Protein AF-B0NIX0-F1 (afdb_monomer_lite)

Sequence (64 aa):
MARKKDTPQKAALREMMGNYLKENNVKVKDGTDVNYIMRDMMSIIMEGALDQEMDEELGYPKYD

pLDDT: mean 72.64, std 13.27, range [41.03, 87.56]

Organism: Clostridium scindens (strain ATCC 35704 / DSM 5676 / VPI 13733 / 19) (NCBI:txid411468)

Structure (mmCIF, N/CA/C/O backbone):
data_AF-B0NIX0-F1
#
_entry.id   AF-B0NIX0-F1
#
loop_
_atom_site.group_PDB
_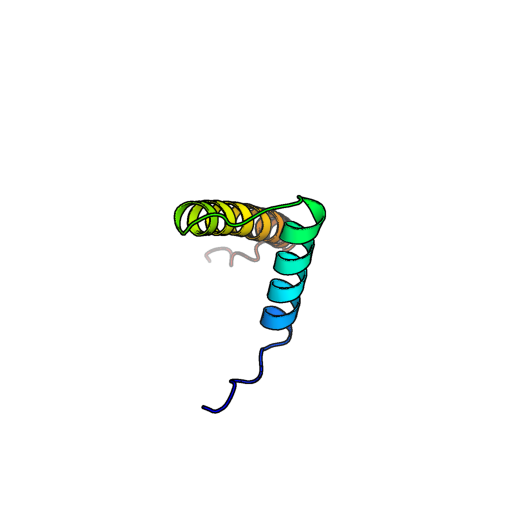atom_site.id
_atom_site.type_symbol
_atom_site.label_atom_id
_atom_site.label_alt_id
_atom_site.label_comp_id
_atom_site.label_asym_id
_atom_site.label_entity_id
_atom_site.label_seq_id
_atom_site.pdbx_PDB_ins_code
_atom_site.Cartn_x
_atom_site.Cartn_y
_atom_site.Cartn_z
_atom_site.occupancy
_atom_site.B_iso_or_equiv
_atom_site.auth_seq_id
_atom_site.auth_comp_id
_atom_site.auth_asym_id
_atom_site.auth_atom_id
_atom_site.pdbx_PDB_model_num
ATOM 1 N N . MET A 1 1 ? 18.889 -18.480 8.643 1.00 41.03 1 MET A N 1
ATOM 2 C CA . MET A 1 1 ? 18.073 -18.055 7.481 1.00 41.03 1 MET A CA 1
ATOM 3 C C . MET A 1 1 ? 18.809 -16.950 6.746 1.00 41.03 1 MET A C 1
ATOM 5 O O . MET A 1 1 ? 18.861 -15.831 7.240 1.00 41.03 1 MET A O 1
ATOM 9 N N . ALA A 1 2 ? 19.434 -17.267 5.611 1.00 49.00 2 ALA A N 1
ATOM 10 C CA . ALA A 1 2 ? 19.995 -16.245 4.737 1.00 49.00 2 ALA A CA 1
ATOM 11 C C . ALA A 1 2 ? 18.832 -15.402 4.197 1.00 49.00 2 ALA A C 1
ATOM 13 O O . ALA A 1 2 ? 17.980 -15.919 3.472 1.00 49.00 2 ALA A O 1
ATOM 14 N N . ARG A 1 3 ? 18.749 -14.127 4.596 1.00 56.28 3 ARG A N 1
ATOM 15 C CA . ARG A 1 3 ? 17.858 -13.168 3.937 1.00 56.28 3 ARG A CA 1
ATOM 16 C C . ARG A 1 3 ? 18.285 -13.140 2.469 1.00 56.28 3 ARG A C 1
ATOM 18 O O . ARG A 1 3 ? 19.389 -12.684 2.175 1.00 56.28 3 ARG A O 1
ATOM 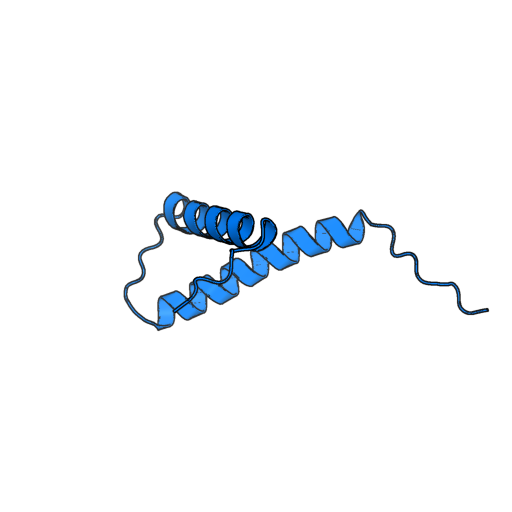25 N N . LYS A 1 4 ? 17.466 -13.694 1.565 1.00 60.28 4 LYS A N 1
ATOM 26 C CA . LYS A 1 4 ? 17.642 -13.482 0.122 1.00 60.28 4 LYS A CA 1
ATOM 27 C C . LYS A 1 4 ? 17.760 -11.969 -0.060 1.00 60.28 4 LYS A C 1
ATOM 29 O O . LYS A 1 4 ? 16.873 -11.263 0.411 1.00 60.28 4 LYS A O 1
ATOM 34 N N . LYS A 1 5 ? 18.874 -11.488 -0.629 1.00 59.31 5 LYS A N 1
ATOM 35 C CA . LYS A 1 5 ? 19.056 -10.061 -0.923 1.00 59.31 5 LYS A CA 1
ATOM 36 C C . LYS A 1 5 ? 17.828 -9.624 -1.715 1.00 59.31 5 LYS A C 1
ATOM 38 O O . LYS A 1 5 ? 17.559 -10.202 -2.767 1.00 59.31 5 LYS A O 1
ATOM 43 N N . ASP A 1 6 ? 17.042 -8.712 -1.152 1.00 58.34 6 ASP A N 1
ATOM 44 C CA . ASP A 1 6 ? 15.877 -8.186 -1.849 1.00 58.34 6 ASP A CA 1
ATOM 45 C C . ASP A 1 6 ? 16.374 -7.553 -3.152 1.00 58.34 6 ASP A C 1
ATOM 47 O O . ASP A 1 6 ? 17.364 -6.817 -3.155 1.00 58.34 6 ASP A O 1
ATOM 51 N N . THR A 1 7 ? 15.754 -7.914 -4.277 1.00 78.12 7 THR A N 1
ATOM 52 C CA . THR A 1 7 ? 16.075 -7.269 -5.550 1.00 78.12 7 THR A CA 1
ATOM 53 C C . THR A 1 7 ? 15.688 -5.791 -5.458 1.00 78.12 7 THR A C 1
ATOM 55 O O . THR A 1 7 ? 14.762 -5.454 -4.711 1.00 78.12 7 THR A O 1
ATOM 58 N N . PRO A 1 8 ? 16.343 -4.895 -6.216 1.00 77.00 8 PRO A N 1
ATOM 59 C CA . PRO A 1 8 ? 15.971 -3.481 -6.245 1.00 77.00 8 PRO A CA 1
ATOM 60 C C . PRO A 1 8 ? 14.471 -3.267 -6.512 1.00 77.00 8 PRO A C 1
ATOM 62 O O . PRO A 1 8 ? 13.838 -2.461 -5.839 1.00 77.00 8 PRO A O 1
ATOM 65 N N . GLN A 1 9 ? 13.873 -4.078 -7.395 1.00 72.00 9 GLN A N 1
ATOM 66 C CA . GLN A 1 9 ? 12.429 -4.051 -7.665 1.00 72.00 9 GLN A CA 1
ATOM 67 C C . GLN A 1 9 ? 11.590 -4.429 -6.439 1.00 72.00 9 GLN A C 1
ATOM 69 O O . GLN A 1 9 ? 10.599 -3.774 -6.133 1.00 72.00 9 GLN A O 1
ATOM 74 N N . LYS A 1 10 ? 11.991 -5.461 -5.689 1.00 76.75 10 LYS A N 1
ATOM 75 C CA . LYS A 1 10 ? 11.266 -5.882 -4.486 1.00 76.75 10 LYS A CA 1
ATOM 76 C C . LYS A 1 10 ? 11.364 -4.846 -3.362 1.00 76.75 10 LYS A C 1
ATOM 78 O O . LYS A 1 10 ? 10.413 -4.693 -2.598 1.00 76.75 10 LYS A O 1
ATOM 83 N N . ALA A 1 11 ? 12.486 -4.136 -3.261 1.00 77.75 11 ALA A N 1
ATOM 84 C CA . ALA A 1 11 ? 12.647 -3.032 -2.319 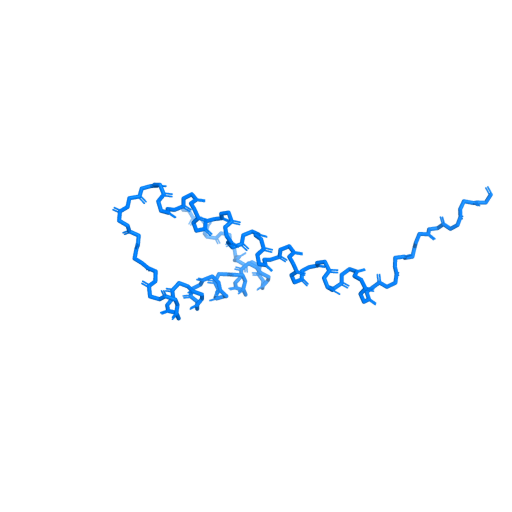1.00 77.75 11 ALA A CA 1
ATOM 85 C C . ALA A 1 11 ? 11.738 -1.844 -2.679 1.00 77.75 11 ALA A C 1
ATOM 87 O O . ALA A 1 11 ? 11.014 -1.367 -1.808 1.00 77.75 11 ALA A O 1
ATOM 88 N N . ALA A 1 12 ? 11.702 -1.451 -3.957 1.00 78.81 12 ALA A N 1
ATOM 89 C CA . ALA A 1 12 ? 10.837 -0.378 -4.452 1.00 78.81 12 ALA A CA 1
ATOM 90 C C . ALA A 1 12 ? 9.345 -0.691 -4.246 1.00 78.81 12 ALA A C 1
ATOM 92 O O . ALA A 1 12 ? 8.605 0.130 -3.710 1.00 78.81 12 ALA A O 1
ATOM 93 N N . LEU A 1 13 ? 8.914 -1.918 -4.566 1.00 79.25 13 LEU A N 1
ATOM 94 C CA . LEU A 1 13 ? 7.541 -2.367 -4.307 1.00 79.25 13 LEU A CA 1
ATOM 95 C C . LEU A 1 13 ? 7.201 -2.312 -2.813 1.00 79.25 13 LEU A C 1
ATOM 97 O O . LEU A 1 13 ? 6.115 -1.884 -2.431 1.00 79.25 13 LEU A O 1
ATOM 101 N N . ARG A 1 14 ? 8.133 -2.715 -1.942 1.00 81.50 14 ARG A N 1
ATOM 102 C CA . ARG A 1 14 ? 7.921 -2.683 -0.490 1.00 81.50 14 ARG A CA 1
ATOM 103 C C . ARG A 1 14 ? 7.777 -1.261 0.048 1.00 81.50 14 ARG A C 1
ATOM 105 O O . ARG A 1 14 ? 6.970 -1.043 0.949 1.00 81.50 14 ARG A O 1
ATOM 112 N N . GLU A 1 15 ? 8.553 -0.323 -0.479 1.00 85.75 15 GLU A N 1
ATOM 113 C CA . GLU A 1 15 ? 8.468 1.094 -0.126 1.00 85.75 15 GLU A CA 1
ATOM 11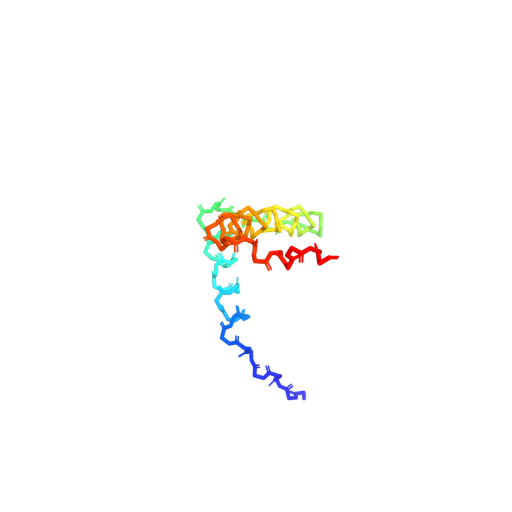4 C C . GLU A 1 15 ? 7.147 1.708 -0.596 1.00 85.75 15 GLU A C 1
ATOM 116 O O . GLU A 1 15 ? 6.438 2.307 0.212 1.00 85.75 15 GLU A O 1
ATOM 121 N N . MET A 1 16 ? 6.755 1.463 -1.850 1.00 83.06 16 MET A N 1
ATOM 122 C CA . MET A 1 16 ? 5.481 1.927 -2.406 1.00 83.06 16 MET A CA 1
ATOM 123 C C . MET A 1 16 ? 4.288 1.424 -1.583 1.00 83.06 16 MET A C 1
ATOM 125 O O . MET A 1 16 ? 3.421 2.208 -1.200 1.00 83.06 16 MET A O 1
ATOM 129 N N . MET A 1 17 ? 4.282 0.134 -1.224 1.00 81.69 17 MET A N 1
ATOM 130 C CA . MET A 1 17 ? 3.246 -0.437 -0.358 1.00 81.69 17 MET A CA 1
ATOM 131 C C . MET A 1 17 ? 3.244 0.195 1.041 1.00 81.69 17 MET A C 1
ATOM 133 O O . MET A 1 17 ? 2.182 0.428 1.615 1.00 81.6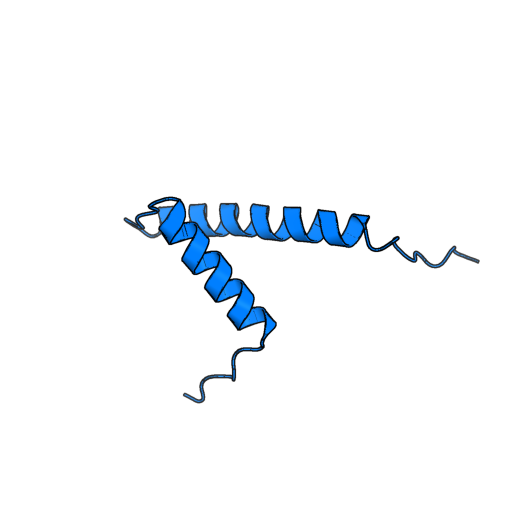9 17 MET A O 1
ATOM 137 N N . GLY A 1 18 ? 4.419 0.489 1.602 1.00 83.88 18 GLY A N 1
ATOM 138 C CA . GLY A 1 18 ? 4.539 1.166 2.895 1.00 83.88 18 GLY A CA 1
ATOM 139 C C . GLY A 1 18 ? 3.974 2.588 2.877 1.00 83.88 18 GLY A C 1
ATOM 140 O O . GLY A 1 18 ? 3.258 2.971 3.805 1.00 83.88 18 GLY A O 1
ATOM 141 N N . ASN A 1 19 ? 4.253 3.345 1.815 1.00 87.00 19 ASN A N 1
ATOM 142 C CA . ASN A 1 19 ? 3.747 4.706 1.634 1.00 87.00 19 ASN A CA 1
ATOM 143 C C . ASN A 1 19 ? 2.229 4.707 1.450 1.00 87.00 19 ASN A C 1
ATOM 145 O O . ASN A 1 19 ? 1.543 5.426 2.172 1.00 87.00 19 ASN A O 1
ATOM 149 N N . TYR A 1 20 ? 1.698 3.813 0.610 1.00 84.38 20 TYR A N 1
ATOM 150 C CA . TYR A 1 20 ? 0.258 3.672 0.386 1.00 84.38 20 TYR A CA 1
ATOM 151 C C . TYR A 1 20 ? -0.525 3.465 1.689 1.00 84.38 20 TYR A C 1
ATOM 153 O O . TYR A 1 20 ? -1.501 4.167 1.959 1.00 84.38 20 TYR A O 1
ATOM 161 N N . LEU A 1 21 ? -0.072 2.534 2.536 1.00 85.69 21 LEU A N 1
ATOM 162 C CA . LEU A 1 21 ? -0.726 2.249 3.817 1.00 85.69 21 LEU A CA 1
ATOM 163 C C . LEU A 1 21 ? -0.687 3.449 4.764 1.00 85.69 21 LEU A C 1
ATOM 165 O O . LEU A 1 21 ? -1.655 3.712 5.480 1.00 85.69 21 LEU A O 1
ATOM 169 N N . LYS A 1 22 ? 0.437 4.169 4.776 1.00 87.56 22 LYS A N 1
ATOM 170 C CA . LYS A 1 22 ? 0.648 5.325 5.646 1.00 87.56 22 LYS A CA 1
ATOM 171 C C . LYS A 1 22 ? -0.194 6.524 5.209 1.00 87.56 22 LYS A C 1
ATOM 173 O O . LYS A 1 22 ? -0.823 7.150 6.058 1.00 87.56 22 LYS A O 1
ATOM 178 N N . GLU A 1 23 ? -0.216 6.828 3.917 1.00 87.38 23 GLU A N 1
ATOM 179 C CA . GLU A 1 23 ? -0.938 7.968 3.340 1.00 87.38 23 GLU A CA 1
ATOM 180 C C . GLU A 1 23 ? -2.455 7.797 3.440 1.00 87.38 23 GLU A C 1
ATOM 182 O O . GLU A 1 23 ? -3.159 8.745 3.778 1.00 87.38 23 GLU A O 1
ATOM 187 N N . ASN A 1 24 ? -2.953 6.571 3.264 1.00 82.56 24 ASN A N 1
ATOM 188 C CA . ASN A 1 24 ? -4.382 6.266 3.354 1.00 82.56 24 ASN A CA 1
ATOM 189 C C . ASN A 1 24 ? -4.851 5.937 4.785 1.00 82.56 24 ASN A C 1
ATOM 191 O O . ASN A 1 24 ? -5.996 5.534 4.985 1.00 82.56 24 ASN A O 1
ATOM 195 N N . ASN A 1 25 ? -3.982 6.100 5.796 1.00 85.81 25 ASN A N 1
ATOM 196 C CA . ASN A 1 25 ? -4.260 5.788 7.206 1.00 85.81 25 ASN A CA 1
ATOM 197 C C . ASN A 1 25 ? -4.867 4.382 7.393 1.00 85.81 25 ASN A C 1
ATOM 199 O O . ASN A 1 25 ? -5.774 4.162 8.206 1.00 85.81 25 ASN A O 1
ATOM 203 N N . VAL A 1 26 ? -4.376 3.424 6.608 1.00 82.38 26 VAL A N 1
ATOM 204 C CA . VAL A 1 26 ? -4.885 2.057 6.599 1.00 82.38 26 VAL A CA 1
ATOM 205 C C . VAL A 1 26 ? -4.455 1.376 7.890 1.00 82.38 26 VAL A C 1
ATOM 207 O O . VAL A 1 26 ? -3.268 1.221 8.179 1.00 82.38 26 VAL A O 1
ATOM 210 N N . LYS A 1 27 ? -5.436 0.950 8.6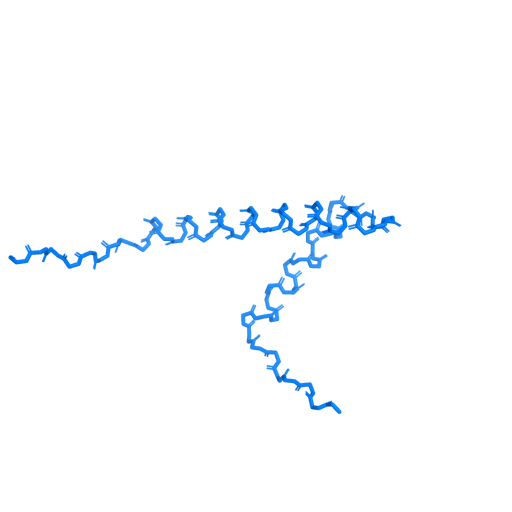84 1.00 82.00 27 LYS A N 1
ATOM 211 C CA . LYS A 1 27 ? -5.213 0.171 9.904 1.00 82.00 27 LYS A CA 1
ATOM 212 C C . LYS A 1 27 ? -5.655 -1.260 9.662 1.00 82.00 27 LYS A C 1
ATOM 214 O O . LYS A 1 27 ? -6.837 -1.495 9.444 1.00 82.00 27 LYS A O 1
ATOM 219 N N . VAL A 1 28 ? -4.711 -2.193 9.748 1.00 82.12 28 VAL A N 1
ATOM 220 C CA . VAL A 1 28 ? -4.998 -3.629 9.693 1.00 82.12 28 VAL A CA 1
ATOM 221 C C . VAL A 1 28 ? -5.562 -4.056 11.043 1.00 82.12 28 VAL A C 1
ATOM 223 O O . VAL A 1 28 ? -4.853 -4.008 12.050 1.00 82.12 28 VAL A O 1
ATOM 226 N N . LYS A 1 29 ? -6.834 -4.440 11.076 1.00 84.62 29 LYS A N 1
ATOM 227 C CA . LYS A 1 29 ? -7.513 -4.948 12.272 1.00 84.62 29 LYS A CA 1
ATOM 228 C C . LYS A 1 29 ? -7.456 -6.470 12.318 1.00 84.62 29 LYS A C 1
ATOM 230 O O . LYS A 1 29 ? -7.200 -7.027 13.382 1.00 84.62 29 LYS A O 1
ATOM 235 N N . ASP A 1 30 ? -7.649 -7.128 11.176 1.00 85.19 30 ASP A N 1
ATOM 236 C CA . ASP A 1 30 ? -7.603 -8.586 11.052 1.00 85.19 30 ASP A CA 1
ATOM 237 C C . ASP A 1 30 ? -7.146 -9.067 9.657 1.00 85.19 30 ASP A C 1
ATOM 239 O O . ASP A 1 30 ? -6.740 -8.285 8.796 1.00 85.19 30 ASP A O 1
ATOM 243 N N . GLY A 1 31 ? -7.152 -10.387 9.442 1.00 76.12 31 GLY A N 1
ATOM 244 C CA . GLY A 1 31 ? -6.698 -11.007 8.191 1.00 76.12 31 GLY A CA 1
ATOM 245 C C . GLY A 1 31 ? -7.561 -10.690 6.961 1.00 76.12 31 GLY A C 1
ATOM 246 O O . GLY A 1 31 ? -7.078 -10.817 5.835 1.00 76.12 31 GLY A O 1
ATOM 247 N N . THR A 1 32 ? -8.804 -10.248 7.144 1.00 82.69 32 THR A N 1
ATOM 248 C CA . THR A 1 32 ? -9.698 -9.807 6.062 1.00 82.69 32 THR A CA 1
ATOM 249 C C . THR A 1 32 ? -9.205 -8.494 5.467 1.00 82.69 32 THR A C 1
ATOM 251 O O . THR A 1 32 ? -9.159 -8.358 4.243 1.00 82.69 32 THR A O 1
ATOM 254 N N . ASP A 1 33 ? -8.748 -7.574 6.320 1.00 83.31 33 ASP A N 1
ATOM 255 C CA . ASP A 1 33 ? -8.165 -6.301 5.889 1.00 83.31 33 ASP A CA 1
ATOM 256 C C . ASP A 1 33 ? -6.912 -6.542 5.045 1.00 83.31 33 ASP A C 1
ATOM 258 O O . ASP A 1 33 ? -6.725 -5.901 4.016 1.00 83.31 33 ASP A O 1
ATOM 262 N N . VAL A 1 34 ? -6.086 -7.527 5.421 1.00 83.62 34 VAL A N 1
ATOM 263 C CA . VAL A 1 34 ? -4.896 -7.908 4.642 1.00 83.62 34 VAL A CA 1
ATOM 264 C C . VAL A 1 34 ? -5.278 -8.361 3.231 1.00 83.62 34 VAL A C 1
ATOM 266 O O . VAL A 1 34 ? -4.634 -7.955 2.267 1.00 83.62 34 VAL A O 1
ATOM 269 N N . ASN A 1 35 ? -6.334 -9.166 3.086 1.00 80.56 35 ASN A N 1
ATOM 270 C CA . ASN A 1 35 ? -6.794 -9.639 1.778 1.00 80.56 35 ASN A CA 1
ATOM 271 C C . ASN A 1 35 ? -7.349 -8.496 0.911 1.00 80.56 35 ASN A C 1
ATOM 273 O O . ASN A 1 35 ? -7.079 -8.447 -0.288 1.00 80.56 35 ASN A O 1
ATOM 277 N N . TYR A 1 36 ? -8.088 -7.559 1.509 1.00 85.44 36 TYR A N 1
ATOM 278 C CA . TYR A 1 36 ? -8.577 -6.375 0.801 1.00 85.44 36 TYR A CA 1
ATOM 279 C C . TYR A 1 36 ? -7.418 -5.486 0.330 1.00 85.44 36 TYR A C 1
ATOM 281 O O . TYR A 1 36 ? -7.332 -5.168 -0.852 1.00 85.44 36 TYR A O 1
ATOM 289 N N . ILE A 1 37 ? -6.470 -5.188 1.222 1.00 85.75 37 ILE A N 1
ATOM 290 C CA . ILE A 1 37 ? -5.270 -4.390 0.929 1.00 85.75 37 ILE A CA 1
ATOM 291 C C . ILE A 1 37 ? -4.436 -5.026 -0.185 1.00 85.75 37 ILE A C 1
ATOM 293 O O . ILE A 1 37 ? -3.970 -4.325 -1.077 1.00 85.75 37 ILE A O 1
ATOM 297 N N . MET A 1 38 ? -4.248 -6.349 -0.160 1.00 84.06 38 MET A N 1
ATOM 298 C CA . MET A 1 38 ? -3.492 -7.041 -1.207 1.00 84.06 38 MET A CA 1
ATOM 299 C C . MET A 1 38 ? -4.164 -6.928 -2.576 1.00 84.06 38 MET A C 1
ATOM 301 O O . MET A 1 38 ? -3.473 -6.724 -3.571 1.00 84.06 38 MET A O 1
ATOM 305 N N . ARG A 1 39 ? -5.494 -7.057 -2.643 1.00 86.25 39 ARG A N 1
ATOM 306 C CA . ARG A 1 39 ? -6.246 -6.924 -3.901 1.00 86.25 39 ARG A CA 1
ATOM 307 C C . ARG A 1 39 ? -6.171 -5.510 -4.457 1.00 86.25 39 ARG A C 1
ATOM 309 O O . ARG A 1 39 ? -5.929 -5.336 -5.645 1.00 86.25 39 ARG A O 1
ATOM 316 N N . ASP A 1 40 ? -6.338 -4.533 -3.581 1.00 84.88 40 ASP A N 1
ATOM 317 C CA . ASP A 1 40 ? -6.293 -3.114 -3.905 1.00 84.88 40 ASP A CA 1
ATOM 318 C C . ASP A 1 40 ? -4.898 -2.693 -4.405 1.00 84.88 40 ASP A C 1
ATOM 320 O O . ASP A 1 40 ? -4.755 -2.109 -5.475 1.00 84.88 40 ASP A O 1
ATOM 324 N N . MET A 1 41 ? -3.835 -3.137 -3.725 1.00 82.56 41 MET A N 1
ATOM 325 C CA . MET A 1 41 ? -2.454 -2.922 -4.175 1.00 82.56 41 MET A CA 1
ATOM 326 C C . MET A 1 41 ? -2.137 -3.613 -5.504 1.00 82.56 41 MET A C 1
ATOM 328 O O . MET A 1 41 ? -1.407 -3.050 -6.317 1.00 82.56 41 MET A O 1
ATOM 332 N N . MET A 1 42 ? -2.663 -4.821 -5.738 1.00 81.00 42 MET A N 1
ATOM 333 C CA . MET A 1 42 ? -2.490 -5.502 -7.023 1.00 81.00 42 MET A CA 1
ATOM 334 C C . MET A 1 42 ? -3.174 -4.719 -8.151 1.00 81.00 42 MET A C 1
ATOM 336 O O . MET A 1 42 ? -2.608 -4.646 -9.236 1.00 81.00 42 MET A O 1
ATOM 340 N N . SER A 1 43 ? -4.336 -4.101 -7.891 1.00 82.75 43 SER A N 1
ATOM 341 C CA . SER A 1 43 ? -5.003 -3.203 -8.849 1.00 82.75 43 SER A CA 1
ATOM 342 C C . SER A 1 43 ? -4.095 -2.036 -9.217 1.00 82.75 43 SER A C 1
ATOM 344 O O . SER A 1 43 ? -3.804 -1.850 -10.388 1.00 82.75 43 SER A O 1
ATOM 346 N N . ILE A 1 44 ? -3.542 -1.334 -8.224 1.00 79.31 44 ILE A N 1
ATOM 347 C CA . ILE A 1 44 ? -2.672 -0.167 -8.443 1.00 79.31 44 ILE A CA 1
ATOM 348 C C . ILE A 1 44 ? -1.402 -0.541 -9.222 1.00 79.31 44 ILE A C 1
ATOM 350 O O . ILE A 1 44 ? -1.000 0.173 -10.139 1.00 79.31 44 ILE A O 1
ATOM 354 N N . ILE A 1 45 ? -0.760 -1.665 -8.876 1.00 78.06 45 ILE A N 1
ATOM 355 C CA . ILE A 1 45 ? 0.440 -2.136 -9.587 1.00 78.06 45 ILE A CA 1
ATOM 356 C C . ILE A 1 45 ? 0.100 -2.516 -11.028 1.00 78.06 45 ILE A C 1
ATOM 358 O O . ILE A 1 45 ? 0.871 -2.195 -11.925 1.00 78.06 45 ILE A O 1
ATOM 362 N N . MET A 1 46 ? -1.022 -3.204 -11.255 1.00 76.31 46 MET A N 1
ATOM 363 C CA . MET A 1 46 ? -1.433 -3.602 -12.601 1.00 76.31 46 MET A CA 1
ATOM 364 C C . MET A 1 46 ? -1.886 -2.409 -13.436 1.00 76.31 46 MET A C 1
ATOM 366 O O . MET A 1 46 ? -1.536 -2.362 -14.600 1.00 76.31 46 MET A O 1
ATOM 370 N N . GLU A 1 47 ? -2.590 -1.431 -12.872 1.00 73.19 47 GLU A N 1
ATOM 371 C CA . GLU A 1 47 ? -2.938 -0.188 -13.572 1.00 73.19 47 GLU A CA 1
ATOM 372 C C . GLU A 1 47 ? -1.675 0.569 -14.005 1.00 73.19 47 GLU A C 1
ATOM 374 O O . GLU A 1 47 ? -1.527 0.882 -15.181 1.00 73.19 47 GLU A O 1
ATOM 379 N N . GLY A 1 48 ? -0.700 0.752 -13.106 1.00 65.81 48 GLY A N 1
ATOM 380 C CA . GLY A 1 48 ? 0.574 1.387 -13.460 1.00 65.81 48 GLY A CA 1
ATOM 381 C C . GLY A 1 48 ? 1.442 0.565 -14.425 1.00 65.81 48 GLY A C 1
ATOM 382 O O . GLY A 1 48 ? 2.188 1.137 -15.215 1.00 65.81 48 GLY A O 1
ATOM 383 N N . ALA A 1 49 ? 1.355 -0.769 -14.381 1.00 60.47 49 ALA A N 1
ATOM 384 C CA . ALA A 1 49 ? 2.025 -1.650 -15.338 1.00 60.47 49 ALA A CA 1
ATOM 385 C C . ALA A 1 49 ? 1.333 -1.655 -16.710 1.00 60.47 49 ALA A C 1
ATOM 387 O O . ALA A 1 49 ? 2.019 -1.730 -17.720 1.00 60.47 49 ALA A O 1
ATOM 388 N N . LEU A 1 50 ? 0.003 -1.542 -16.761 1.00 55.25 50 LEU A N 1
ATOM 389 C CA . LEU A 1 50 ? -0.764 -1.430 -18.003 1.00 55.25 50 LEU A CA 1
ATOM 390 C C . LEU A 1 50 ? -0.495 -0.095 -18.701 1.00 55.25 50 LEU A C 1
ATOM 392 O O . LEU A 1 50 ? -0.351 -0.081 -19.918 1.00 55.25 50 LEU A O 1
ATOM 396 N N . ASP A 1 51 ? -0.351 0.999 -17.949 1.00 55.31 51 ASP A N 1
ATOM 397 C CA . ASP A 1 51 ? 0.086 2.282 -18.512 1.00 55.31 51 ASP A CA 1
ATOM 398 C C . ASP A 1 51 ? 1.509 2.179 -19.099 1.00 55.31 51 ASP A C 1
ATOM 400 O O . ASP A 1 51 ? 1.780 2.722 -20.168 1.00 55.31 51 ASP A O 1
ATOM 404 N N . GLN A 1 52 ? 2.407 1.420 -18.455 1.00 53.06 52 GLN A N 1
ATOM 405 C CA . GLN A 1 52 ? 3.755 1.150 -18.977 1.00 53.06 52 GLN A CA 1
ATOM 406 C C . GLN A 1 52 ? 3.755 0.221 -20.203 1.00 53.06 52 GLN A C 1
ATOM 408 O O . GLN A 1 52 ? 4.502 0.479 -21.142 1.00 53.06 52 GLN A O 1
ATOM 413 N N . GLU A 1 53 ? 2.916 -0.821 -20.234 1.00 50.34 53 GLU A N 1
ATOM 414 C CA . GLU A 1 53 ? 2.748 -1.704 -21.402 1.00 50.34 53 GLU A CA 1
ATOM 415 C C . GLU A 1 53 ? 2.023 -1.016 -22.573 1.00 50.34 53 GLU A C 1
ATOM 417 O O . GLU A 1 53 ? 2.190 -1.430 -23.716 1.00 50.34 53 GLU A O 1
ATOM 422 N N . MET A 1 54 ? 1.218 0.024 -22.331 1.00 50.84 54 MET A N 1
ATOM 423 C CA . MET A 1 54 ? 0.639 0.841 -23.404 1.00 50.84 54 MET A CA 1
ATOM 424 C C . MET A 1 54 ? 1.653 1.818 -24.015 1.00 50.84 54 MET A C 1
ATOM 426 O O . MET A 1 54 ? 1.573 2.085 -25.215 1.00 50.84 54 MET A O 1
ATOM 430 N N . ASP A 1 55 ? 2.596 2.329 -23.217 1.00 50.72 55 ASP A N 1
ATOM 431 C CA . ASP A 1 55 ? 3.709 3.164 -23.693 1.00 50.72 55 ASP A CA 1
ATOM 432 C C . ASP A 1 55 ? 4.831 2.333 -24.353 1.00 50.72 55 ASP A C 1
ATOM 434 O O . ASP A 1 55 ? 5.485 2.801 -25.291 1.00 50.72 55 ASP A O 1
ATOM 438 N N . GLU A 1 56 ? 5.046 1.084 -23.925 1.00 51.72 56 GLU A N 1
ATOM 439 C CA . GLU A 1 56 ? 5.861 0.106 -24.650 1.00 51.72 56 GLU A CA 1
ATOM 440 C C . GLU A 1 56 ? 5.044 -0.481 -25.806 1.00 51.72 56 GLU A C 1
ATOM 442 O O . GLU A 1 56 ? 4.402 -1.516 -25.669 1.00 51.72 56 GLU A O 1
ATOM 447 N N . GLU A 1 57 ? 5.082 0.192 -26.964 1.00 50.94 57 GLU A N 1
ATOM 448 C CA . GLU A 1 57 ? 4.560 -0.287 -28.250 1.00 50.94 57 GLU A CA 1
ATOM 449 C C . GLU A 1 57 ? 4.785 -1.799 -28.376 1.00 50.94 57 GLU A C 1
ATOM 451 O O . GLU A 1 57 ? 5.911 -2.250 -28.601 1.00 50.94 57 GLU A O 1
ATOM 456 N N . LEU A 1 58 ? 3.720 -2.582 -28.148 1.00 54.31 58 LEU A N 1
ATOM 457 C CA . LEU A 1 58 ? 3.767 -4.038 -28.152 1.00 54.31 58 LEU A CA 1
ATOM 458 C C . LEU A 1 58 ? 4.347 -4.471 -29.494 1.00 54.31 58 LEU A C 1
ATOM 460 O O . LEU A 1 58 ? 3.653 -4.494 -30.514 1.00 54.31 58 LEU A O 1
ATOM 464 N N . GLY A 1 59 ? 5.640 -4.798 -29.483 1.00 57.66 59 GLY A N 1
ATOM 465 C CA . GLY A 1 59 ? 6.410 -5.309 -30.604 1.00 57.66 59 GLY A CA 1
ATOM 466 C C . GLY A 1 59 ? 5.975 -6.728 -30.931 1.00 57.66 59 GLY A C 1
ATOM 467 O O . GLY A 1 59 ? 6.794 -7.645 -30.943 1.00 57.66 59 GLY A O 1
ATOM 468 N N . TYR A 1 60 ? 4.673 -6.922 -31.152 1.00 56.09 60 TYR A N 1
ATOM 469 C CA . TYR A 1 60 ? 4.121 -8.142 -31.690 1.00 56.09 60 TYR A CA 1
ATOM 470 C C . TYR A 1 60 ? 4.890 -8.429 -32.979 1.00 56.09 60 TYR A C 1
ATOM 472 O O . TYR A 1 60 ? 4.848 -7.607 -33.903 1.00 56.09 60 TYR A O 1
ATOM 480 N N . PRO A 1 61 ? 5.608 -9.560 -33.073 1.00 57.44 61 PRO A N 1
ATOM 481 C CA . PRO A 1 61 ? 6.121 -9.980 -34.357 1.00 57.44 61 PRO A CA 1
ATOM 482 C C . PRO A 1 61 ? 4.901 -10.125 -35.264 1.00 57.44 61 PRO A C 1
ATOM 484 O O . PRO A 1 61 ? 3.978 -10.886 -34.963 1.00 57.44 61 PRO A O 1
ATOM 487 N N . LYS A 1 62 ? 4.858 -9.333 -36.340 1.00 60.53 62 LYS A N 1
ATOM 488 C CA . LYS A 1 62 ? 3.906 -9.579 -37.421 1.00 60.53 62 LYS A CA 1
ATOM 489 C C . LYS A 1 62 ? 4.127 -11.029 -37.836 1.00 60.53 62 LYS A C 1
ATOM 491 O O . LYS A 1 62 ? 5.261 -11.406 -38.112 1.00 60.53 62 LYS A O 1
ATOM 496 N N . TYR A 1 63 ? 3.072 -11.836 -37.782 1.00 68.81 63 TYR A N 1
ATOM 497 C CA . TYR A 1 63 ? 3.125 -13.183 -38.332 1.00 68.81 63 TYR A CA 1
ATOM 498 C C . TYR A 1 63 ? 3.499 -13.052 -39.816 1.00 68.81 63 TYR A C 1
ATOM 500 O O . TYR A 1 63 ? 2.800 -12.338 -40.539 1.00 68.81 63 TYR A O 1
ATOM 508 N N . ASP A 1 64 ? 4.623 -13.658 -40.211 1.00 67.12 64 ASP A N 1
ATOM 509 C CA . ASP A 1 64 ? 5.010 -13.829 -41.620 1.00 67.12 64 ASP A CA 1
ATOM 510 C C . ASP A 1 64 ? 3.989 -14.701 -42.369 1.00 67.12 64 ASP A C 1
ATOM 512 O O . ASP A 1 64 ? 3.487 -15.686 -41.769 1.00 67.12 64 ASP A O 1
#

Radius of gyration: 16.61 Å; chains: 1; bounding box: 30×26×54 Å

Foldseek 3Di:
DPPPPQDPVNVVLVVVLVVVCVVVVPDDPDPVSVVVSVVVSVVVVVVVVVVVVVVVPPPPPDDD

Secondary structure (DSSP, 8-state):
---PPPPHHHHHHHHHHHHHHHHTT----SHHHHHHHHHHHHHHHHHHHHHHHHHS---PPPP-